Protein AF-A0A2W1BAF4-F1 (afdb_monomer)

pLDDT: mean 71.76, std 19.14, range [38.28, 94.56]

Nearest PDB structures (foldseek):
  5gu5-assembly1_A  TM=9.220E-01  e=1.087E-09  Mus musculus
  7rrm-assembly2_B-2  TM=8.877E-01  e=6.642E-08  Homo sapiens
  5azw-assembly1_B  TM=9.562E-01  e=6.107E-07  Homo sapiens
  5azy-assembly3_B  TM=7.498E-01  e=6.768E-05  Rattus norvegicus
  1spp-assembly1_A  TM=5.237E-01  e=1.221E-02  Sus scrofa

Secondary structure (DSSP, 8-state):
-EEEE-TT-EEEEEEEE-TT-EEEEEEEEEEESSS-S-EEEEEE-TTS-EEEEEEEESEEEEEEE-SS-EEEEEEEE--PPPTT---S------SS-------SS-S--------TT-----EEEEEEEEEE-S------

Solvent-accessible surface area (backbone atoms only — not comparable to full-atom values): 8814 Å² total; per-residue (Å²): 93,76,48,76,41,44,60,68,31,69,51,73,47,78,47,77,44,50,58,61,24,34,44,36,42,37,42,36,48,76,45,44,83,61,70,76,56,52,38,26,41,36,35,25,42,63,88,68,49,76,79,43,77,47,76,66,38,40,58,56,73,49,78,44,69,31,90,58,59,38,50,30,36,43,34,42,37,38,55,75,70,71,94,72,86,68,82,88,76,88,81,77,95,65,97,74,93,81,86,88,84,79,79,92,66,93,78,92,82,83,90,81,78,87,52,102,85,63,88,80,32,45,32,34,35,40,38,49,80,49,78,46,74,83,76,84,89,76,80,131

Structure (mmCIF, N/CA/C/O backbone):
data_AF-A0A2W1BAF4-F1
#
_entry.id   AF-A0A2W1BAF4-F1
#
loop_
_atom_site.group_PDB
_atom_site.id
_atom_site.type_symbol
_atom_site.label_atom_id
_atom_site.label_alt_id
_atom_site.label_comp_id
_atom_site.label_asym_id
_atom_site.label_entity_id
_atom_site.label_seq_id
_atom_site.pdbx_PDB_ins_code
_atom_site.Cartn_x
_atom_site.Cartn_y
_atom_site.Cartn_z
_atom_site.occupancy
_atom_site.B_iso_or_equiv
_atom_site.auth_seq_id
_atom_site.auth_comp_id
_atom_site.auth_asym_id
_atom_site.auth_atom_id
_atom_site.pdbx_PDB_model_num
ATOM 1 N N . MET A 1 1 ? 5.335 10.095 8.488 1.00 77.94 1 MET A N 1
ATOM 2 C CA . MET A 1 1 ? 6.313 8.988 8.626 1.00 77.94 1 MET A CA 1
ATOM 3 C C . MET A 1 1 ? 6.661 8.500 7.235 1.00 77.94 1 MET A C 1
ATOM 5 O O . MET A 1 1 ? 5.793 8.551 6.380 1.00 77.94 1 MET A O 1
ATOM 9 N N . THR A 1 2 ? 7.882 8.026 7.005 1.00 79.50 2 THR A N 1
ATOM 10 C CA . THR A 1 2 ? 8.296 7.529 5.687 1.00 79.50 2 THR A CA 1
ATOM 11 C C . THR A 1 2 ? 8.819 6.109 5.815 1.00 79.50 2 THR A C 1
ATOM 13 O O . THR A 1 2 ? 9.589 5.826 6.732 1.00 79.50 2 THR A O 1
ATOM 16 N N . ILE A 1 3 ? 8.400 5.226 4.913 1.00 80.94 3 ILE A N 1
ATOM 17 C CA . ILE A 1 3 ? 8.820 3.824 4.874 1.00 80.94 3 ILE A CA 1
ATOM 18 C C . ILE A 1 3 ? 9.361 3.465 3.493 1.00 80.94 3 ILE A C 1
ATOM 20 O O . ILE A 1 3 ? 9.010 4.097 2.498 1.00 80.94 3 ILE A O 1
ATOM 24 N N . MET A 1 4 ? 10.199 2.435 3.434 1.00 76.12 4 MET A N 1
ATOM 25 C CA . MET A 1 4 ? 10.709 1.884 2.181 1.00 76.12 4 MET A CA 1
ATOM 26 C C . MET A 1 4 ? 10.144 0.483 1.986 1.00 76.12 4 MET A C 1
ATOM 28 O O . MET A 1 4 ? 10.544 -0.429 2.704 1.00 76.12 4 MET A O 1
ATOM 32 N N . VAL A 1 5 ? 9.266 0.312 0.997 1.00 80.38 5 VAL A N 1
ATOM 33 C CA . VAL A 1 5 ? 8.680 -0.990 0.661 1.00 80.38 5 VAL A CA 1
ATOM 34 C C . VAL A 1 5 ? 9.498 -1.625 -0.457 1.00 80.38 5 VAL A C 1
ATOM 36 O O . VAL A 1 5 ? 9.562 -1.122 -1.585 1.00 80.38 5 VAL A O 1
ATOM 39 N N . GLN A 1 6 ? 10.162 -2.732 -0.136 1.00 72.56 6 GLN A N 1
ATOM 40 C CA . GLN A 1 6 ? 11.019 -3.451 -1.080 1.00 72.56 6 GLN A CA 1
ATOM 41 C C . GLN A 1 6 ? 10.199 -4.076 -2.220 1.00 72.56 6 GLN A C 1
ATOM 43 O O . GLN A 1 6 ? 9.020 -4.393 -2.060 1.00 72.56 6 GLN A O 1
ATOM 48 N N . ALA A 1 7 ? 10.822 -4.271 -3.383 1.00 70.44 7 ALA A N 1
ATOM 49 C CA . ALA A 1 7 ? 10.175 -4.947 -4.507 1.00 70.44 7 ALA A CA 1
ATOM 50 C C . ALA A 1 7 ? 9.796 -6.390 -4.137 1.00 70.44 7 ALA A C 1
ATOM 52 O O . ALA A 1 7 ? 10.570 -7.102 -3.491 1.00 70.44 7 ALA A O 1
ATOM 53 N N . GLY A 1 8 ? 8.606 -6.835 -4.545 1.00 73.62 8 GLY A N 1
ATOM 54 C CA . GLY A 1 8 ? 8.136 -8.185 -4.228 1.00 73.62 8 GLY A CA 1
ATOM 55 C C . GLY A 1 8 ? 7.678 -8.360 -2.775 1.00 73.62 8 GLY A C 1
ATOM 56 O O . GLY A 1 8 ? 7.489 -9.497 -2.341 1.00 73.62 8 GLY A O 1
ATOM 57 N N . LYS A 1 9 ? 7.550 -7.275 -1.999 1.00 78.62 9 LYS A N 1
ATOM 58 C CA . LYS A 1 9 ? 7.221 -7.323 -0.569 1.00 78.62 9 LYS A CA 1
ATOM 59 C C . LYS A 1 9 ? 5.943 -6.571 -0.236 1.00 78.62 9 LYS A C 1
ATOM 61 O O . LYS A 1 9 ? 5.529 -5.655 -0.942 1.00 78.62 9 LYS A O 1
ATOM 66 N N . VAL A 1 10 ? 5.364 -6.987 0.884 1.00 84.56 10 VAL A N 1
ATOM 67 C CA . VAL A 1 10 ? 4.243 -6.330 1.545 1.00 84.56 10 VAL A CA 1
ATOM 68 C C . VAL A 1 10 ? 4.692 -5.975 2.950 1.00 84.56 10 VAL A C 1
ATOM 70 O O . VAL A 1 10 ? 5.071 -6.870 3.707 1.00 84.56 10 VAL A O 1
ATOM 73 N N . ASP A 1 11 ? 4.621 -4.695 3.292 1.00 86.44 11 ASP A N 1
ATOM 74 C CA . ASP A 1 11 ? 4.926 -4.208 4.633 1.00 86.44 11 ASP A CA 1
ATOM 75 C C . ASP A 1 11 ? 3.630 -3.802 5.330 1.00 86.44 11 ASP A C 1
ATOM 77 O O . ASP A 1 11 ? 2.856 -2.995 4.812 1.00 86.44 11 ASP A O 1
ATOM 81 N N . CYS A 1 12 ? 3.382 -4.378 6.509 1.00 90.44 12 CYS A N 1
ATOM 82 C CA . CYS A 1 12 ? 2.165 -4.148 7.279 1.00 90.44 12 CYS A CA 1
ATOM 83 C C . CYS A 1 12 ? 2.463 -3.530 8.649 1.00 90.44 12 CYS A C 1
ATOM 85 O O . CYS A 1 12 ? 3.376 -3.957 9.356 1.00 90.44 12 CYS A O 1
ATOM 87 N N . PHE A 1 13 ? 1.622 -2.582 9.051 1.00 88.81 13 PHE A N 1
ATOM 88 C CA . PHE A 1 13 ? 1.688 -1.858 10.316 1.00 88.81 13 PHE A CA 1
ATOM 89 C C . PHE A 1 13 ? 0.394 -2.066 11.093 1.00 88.81 13 PHE A C 1
ATOM 91 O O . PHE A 1 13 ? -0.681 -2.140 10.502 1.00 88.81 13 PHE A O 1
ATOM 98 N N . PHE A 1 14 ? 0.490 -2.131 12.418 1.00 92.44 14 PHE A N 1
ATOM 99 C CA . PHE A 1 14 ? -0.655 -2.346 13.296 1.00 92.44 14 PHE A CA 1
ATOM 100 C C . PHE A 1 14 ? -0.833 -1.165 14.233 1.00 92.44 14 PHE A C 1
ATOM 102 O O . PHE A 1 14 ? 0.134 -0.655 14.797 1.00 92.44 14 PHE A O 1
ATOM 109 N N . HIS A 1 15 ? -2.078 -0.743 14.401 1.00 89.12 15 HIS A N 1
ATOM 110 C CA . HIS A 1 15 ? -2.439 0.386 15.239 1.00 89.12 15 HIS A CA 1
ATOM 111 C C . HIS A 1 15 ? -3.696 0.051 16.032 1.00 89.12 15 HIS A C 1
ATOM 113 O O . HIS A 1 15 ? -4.752 -0.202 15.459 1.00 89.12 15 HIS A O 1
ATOM 119 N N . LYS A 1 16 ? -3.587 0.098 17.360 1.00 91.38 16 LYS A N 1
ATOM 120 C CA . LYS A 1 16 ? -4.709 -0.160 18.265 1.00 91.38 16 LYS A CA 1
ATOM 121 C C . LYS A 1 16 ? -5.669 1.016 18.293 1.00 91.38 16 LYS A C 1
ATOM 123 O O . LYS A 1 16 ? -5.242 2.065 18.749 1.00 91.38 16 LYS A O 1
ATOM 128 N N . VAL A 1 17 ? -6.909 0.862 17.855 1.00 91.75 17 VAL A N 1
ATOM 129 C CA . VAL A 1 17 ? -7.931 1.922 17.762 1.00 91.75 17 VAL A CA 1
ATOM 130 C C . VAL A 1 17 ? -9.115 1.560 18.664 1.00 91.75 17 VAL A C 1
ATOM 132 O O . VAL A 1 17 ? -9.370 0.373 18.888 1.00 91.75 17 VAL A O 1
ATOM 135 N N . GLN A 1 18 ? -9.806 2.552 19.226 1.00 91.81 18 GLN A N 1
ATOM 136 C CA . GLN A 1 18 ? -11.035 2.338 20.005 1.00 91.81 18 GLN A CA 1
ATOM 137 C C . GLN A 1 18 ? -12.290 2.433 19.134 1.00 91.81 18 GLN A C 1
ATOM 139 O O . GLN A 1 18 ? -12.252 2.947 18.022 1.00 91.81 18 GLN A O 1
ATOM 144 N N . VAL A 1 19 ? -13.415 1.921 19.635 1.00 92.62 19 VAL A N 1
ATOM 145 C CA . VAL A 1 19 ? -14.710 2.110 18.965 1.00 92.62 19 VAL A CA 1
ATOM 146 C C . VAL A 1 19 ? -15.021 3.606 18.837 1.00 92.62 19 VAL A C 1
ATOM 148 O O . VAL A 1 19 ? -14.668 4.382 19.723 1.00 92.62 19 VAL A O 1
ATOM 151 N N . ASP A 1 20 ? -15.631 3.996 17.720 1.00 92.00 20 ASP A N 1
ATOM 152 C CA . ASP A 1 20 ? -16.002 5.372 17.364 1.00 92.00 20 ASP A CA 1
ATOM 153 C C . ASP A 1 20 ? -14.830 6.357 17.168 1.00 92.00 20 ASP A C 1
ATOM 155 O O . ASP A 1 20 ? -15.050 7.521 16.823 1.00 92.00 20 ASP A O 1
ATOM 159 N N . GLU A 1 21 ? -13.575 5.910 17.290 1.00 91.12 21 GLU A N 1
ATOM 160 C CA . GLU A 1 21 ? -12.425 6.703 16.849 1.00 91.12 21 GLU A CA 1
ATOM 161 C C . GLU A 1 21 ? -12.402 6.815 15.319 1.00 91.12 21 GLU A C 1
ATOM 163 O O . GLU A 1 21 ? -12.653 5.854 14.583 1.00 91.12 21 GLU A O 1
ATOM 168 N N . ILE A 1 22 ? -12.060 8.005 14.825 1.00 91.19 22 ILE A N 1
ATOM 169 C CA . ILE A 1 22 ? -11.851 8.240 13.399 1.00 91.19 22 ILE A CA 1
ATOM 170 C C . ILE A 1 22 ? -10.411 7.876 13.053 1.00 91.19 22 ILE A C 1
ATOM 172 O O . ILE A 1 22 ? -9.468 8.455 13.590 1.00 91.19 22 ILE A O 1
ATOM 176 N N . ILE A 1 23 ? -10.268 6.933 12.130 1.00 91.56 23 ILE A N 1
ATOM 177 C CA . ILE A 1 23 ? -9.039 6.578 11.432 1.00 91.56 23 ILE A CA 1
ATOM 178 C C . ILE A 1 23 ? -8.948 7.458 10.190 1.00 91.56 23 ILE A C 1
ATOM 180 O O . ILE A 1 23 ? -9.760 7.316 9.277 1.00 91.56 23 ILE A O 1
ATOM 184 N N . ASP A 1 24 ? -7.958 8.338 10.149 1.00 92.25 24 ASP A N 1
ATOM 185 C CA . ASP A 1 24 ? -7.629 9.123 8.963 1.00 92.25 24 ASP A CA 1
ATOM 186 C C . ASP A 1 24 ? -6.222 8.730 8.497 1.00 92.25 24 ASP A C 1
ATOM 188 O O . ASP A 1 24 ? -5.248 8.846 9.248 1.00 92.25 24 ASP A O 1
ATOM 192 N N . ILE A 1 25 ? -6.135 8.152 7.299 1.00 90.75 25 ILE A N 1
ATOM 193 C CA . ILE A 1 25 ? -4.890 7.670 6.701 1.00 90.75 25 ILE A CA 1
ATOM 194 C C . ILE A 1 25 ? -4.692 8.338 5.351 1.00 90.75 25 ILE A C 1
ATOM 196 O O . ILE A 1 25 ? -5.536 8.250 4.464 1.00 90.75 25 ILE A O 1
ATOM 200 N N . GLU A 1 26 ? -3.529 8.947 5.180 1.00 91.88 26 GLU A N 1
ATOM 201 C CA . GLU A 1 26 ? -3.073 9.515 3.920 1.00 91.88 26 GLU A CA 1
ATOM 202 C C . GLU A 1 26 ? -1.729 8.891 3.562 1.00 91.88 26 GLU A C 1
ATOM 204 O O . GLU A 1 26 ? -0.855 8.732 4.424 1.00 91.88 26 GLU A O 1
ATOM 209 N N . TYR A 1 27 ? -1.560 8.525 2.293 1.00 91.00 27 TYR A N 1
ATOM 210 C CA . TYR A 1 27 ? -0.295 8.017 1.786 1.00 91.00 27 TYR A CA 1
ATOM 211 C C . TYR A 1 27 ? 0.044 8.591 0.413 1.00 91.00 27 TYR A C 1
ATOM 213 O O . TYR A 1 27 ? -0.832 8.845 -0.411 1.00 91.00 27 TYR A O 1
ATOM 221 N N . GLN A 1 28 ? 1.344 8.724 0.158 1.00 90.25 28 GLN A N 1
ATOM 222 C CA . GLN A 1 28 ? 1.900 9.168 -1.115 1.00 90.25 28 GLN A CA 1
ATOM 223 C C . GLN A 1 28 ? 3.208 8.427 -1.406 1.00 90.25 28 GLN A C 1
ATOM 225 O O . GLN A 1 28 ? 4.097 8.336 -0.554 1.00 90.25 28 GLN A O 1
ATOM 230 N N . VAL A 1 29 ? 3.343 7.912 -2.626 1.00 84.81 29 VAL A N 1
ATOM 231 C CA . VAL A 1 29 ? 4.590 7.350 -3.149 1.00 84.81 29 VAL A CA 1
ATOM 232 C C . VAL A 1 29 ? 5.478 8.515 -3.578 1.00 84.81 29 VAL A C 1
ATOM 234 O O . VAL A 1 29 ? 5.214 9.174 -4.579 1.00 84.81 29 VAL A O 1
ATOM 237 N N . ILE A 1 30 ? 6.520 8.791 -2.795 1.00 83.62 30 ILE A N 1
ATOM 238 C CA . ILE A 1 30 ? 7.367 9.979 -2.979 1.00 83.62 30 ILE A CA 1
ATOM 239 C C . ILE A 1 30 ? 8.595 9.715 -3.849 1.00 83.62 30 ILE A C 1
ATOM 241 O O . ILE A 1 30 ? 9.164 10.651 -4.402 1.00 83.62 30 ILE A O 1
ATOM 245 N N . ASP A 1 31 ? 9.016 8.456 -3.968 1.00 73.44 31 ASP A N 1
ATOM 246 C CA . ASP A 1 31 ? 10.123 8.074 -4.839 1.00 73.44 31 ASP A CA 1
ATOM 247 C C . ASP A 1 31 ? 9.998 6.614 -5.286 1.00 73.44 31 ASP A C 1
ATOM 249 O O . ASP A 1 31 ? 9.594 5.732 -4.516 1.00 73.44 31 ASP A O 1
ATOM 253 N N . SER A 1 32 ? 10.395 6.358 -6.529 1.00 64.12 32 SER A N 1
ATOM 254 C CA . SER A 1 32 ? 10.642 5.020 -7.046 1.00 64.12 32 SER A CA 1
ATOM 255 C C . SER A 1 32 ? 11.940 5.045 -7.834 1.00 64.12 32 SER A C 1
ATOM 257 O O . SER A 1 32 ? 12.056 5.743 -8.836 1.00 64.12 32 SER A O 1
ATOM 259 N N . THR A 1 33 ? 12.907 4.229 -7.406 1.00 56.53 33 THR A N 1
ATOM 260 C CA . THR A 1 33 ? 14.232 4.190 -8.041 1.00 56.53 33 THR A CA 1
ATOM 261 C C . THR A 1 33 ? 14.135 3.854 -9.536 1.00 56.53 33 THR A C 1
ATOM 263 O O . THR A 1 33 ? 14.869 4.432 -10.329 1.00 56.53 33 THR A O 1
ATOM 266 N N . HIS A 1 34 ? 13.206 2.967 -9.927 1.00 56.19 34 HIS A N 1
ATOM 267 C CA . HIS A 1 34 ? 12.862 2.661 -11.323 1.00 56.19 34 HIS A CA 1
ATOM 268 C C . HIS A 1 34 ? 11.431 2.103 -11.423 1.00 56.19 34 HIS A C 1
ATOM 270 O O . HIS A 1 34 ? 11.185 1.000 -10.953 1.00 56.19 34 HIS A O 1
ATOM 276 N N . GLY A 1 35 ? 10.494 2.797 -12.069 1.00 62.06 35 GLY A N 1
ATOM 277 C CA . GLY A 1 35 ? 9.151 2.266 -12.341 1.00 62.06 35 GLY A CA 1
ATOM 278 C C . GLY A 1 35 ? 8.033 3.267 -12.076 1.00 62.06 35 GLY A C 1
ATOM 279 O O . GLY A 1 35 ? 8.289 4.441 -11.820 1.00 62.06 35 GLY A O 1
ATOM 280 N N . ASP A 1 36 ? 6.794 2.786 -12.150 1.00 66.06 36 ASP A N 1
ATOM 281 C CA . ASP A 1 36 ? 5.608 3.601 -11.895 1.00 66.06 36 ASP A CA 1
ATOM 282 C C . ASP A 1 36 ? 5.570 4.038 -10.430 1.00 66.06 36 ASP A C 1
ATOM 284 O O . ASP A 1 36 ? 5.898 3.263 -9.532 1.00 66.06 36 ASP A O 1
ATOM 288 N N . LEU A 1 37 ? 5.153 5.266 -10.150 1.00 75.88 37 LEU A N 1
ATOM 289 C CA . LEU A 1 37 ? 4.993 5.758 -8.782 1.00 75.88 37 LEU A CA 1
ATOM 290 C C . LEU A 1 37 ? 3.696 5.217 -8.172 1.00 75.88 37 LEU A C 1
ATOM 292 O O . LEU A 1 37 ? 2.862 6.002 -7.769 1.00 75.88 37 LEU A O 1
ATOM 296 N N . ASP A 1 38 ? 3.478 3.903 -8.152 1.00 80.69 38 ASP A N 1
ATOM 297 C CA . ASP A 1 38 ? 2.249 3.295 -7.638 1.00 80.69 38 ASP A CA 1
ATOM 298 C C . ASP A 1 38 ? 2.490 2.274 -6.523 1.00 80.69 38 ASP A C 1
ATOM 300 O O . ASP A 1 38 ? 3.560 1.676 -6.409 1.00 80.69 38 ASP A O 1
ATOM 304 N N . ILE A 1 39 ? 1.484 2.108 -5.663 1.00 84.19 39 ILE A N 1
ATOM 305 C CA . ILE A 1 39 ? 1.446 1.065 -4.641 1.00 84.19 39 ILE A CA 1
ATOM 306 C C . ILE A 1 39 ? 0.009 0.592 -4.413 1.00 84.19 39 ILE A C 1
ATOM 308 O O . ILE A 1 39 ? -0.946 1.330 -4.674 1.00 84.19 39 ILE A O 1
ATOM 312 N N . SER A 1 40 ? -0.160 -0.647 -3.951 1.00 88.38 40 SER A N 1
ATOM 313 C CA . SER A 1 40 ? -1.458 -1.126 -3.472 1.00 88.38 40 SER A CA 1
ATOM 314 C C . SER A 1 4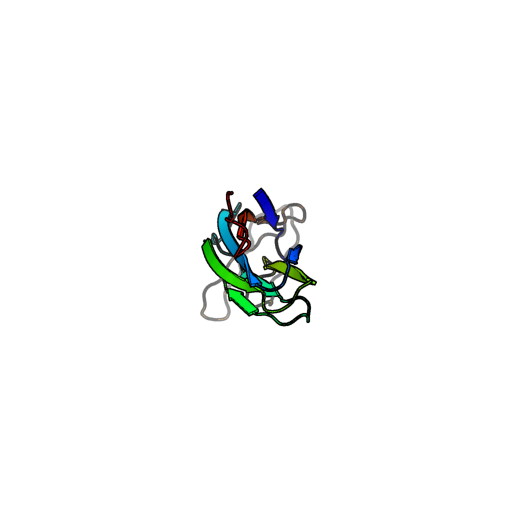0 ? -1.515 -0.980 -1.961 1.00 88.38 40 SER A C 1
ATOM 316 O O . SER A 1 40 ? -0.544 -1.267 -1.261 1.00 88.38 40 SER A O 1
ATOM 318 N N . PHE A 1 41 ? -2.654 -0.527 -1.458 1.00 92.25 41 PHE A N 1
ATOM 319 C CA . PHE A 1 41 ? -2.867 -0.281 -0.038 1.00 92.25 41 PHE A CA 1
ATOM 320 C C . PHE A 1 41 ? -4.066 -1.085 0.451 1.00 92.25 41 PHE A C 1
ATOM 322 O O . PHE A 1 41 ? -5.063 -1.215 -0.257 1.00 92.25 41 PHE A O 1
ATOM 329 N N . GLN A 1 42 ? -3.975 -1.635 1.660 1.00 93.94 42 GLN A N 1
ATOM 330 C CA . GLN A 1 42 ? -5.087 -2.321 2.309 1.00 93.94 42 GLN A CA 1
ATOM 331 C C . GLN A 1 42 ? -5.203 -1.905 3.772 1.00 93.94 42 GLN A C 1
ATOM 333 O O . GLN A 1 42 ? -4.223 -1.957 4.518 1.00 93.94 42 GLN A O 1
ATOM 338 N N . LEU A 1 43 ? -6.425 -1.580 4.193 1.00 93.81 43 LEU A N 1
ATOM 339 C CA . LEU A 1 43 ? -6.798 -1.424 5.595 1.00 93.81 43 LEU A CA 1
ATOM 340 C C . LEU A 1 43 ? -7.642 -2.621 6.024 1.00 93.81 43 LEU A C 1
ATOM 342 O O . LEU A 1 43 ? -8.705 -2.873 5.456 1.00 93.81 43 LEU A O 1
ATOM 346 N N . GLY A 1 44 ? -7.171 -3.343 7.034 1.00 94.56 44 GLY A N 1
ATOM 347 C CA . GLY A 1 44 ? -7.882 -4.426 7.695 1.00 94.56 44 GLY A CA 1
ATOM 348 C C . GLY A 1 44 ? -8.382 -4.021 9.077 1.00 94.56 44 GLY A C 1
ATOM 349 O O . GLY A 1 44 ? -7.662 -3.358 9.826 1.00 94.56 44 GLY A O 1
ATOM 350 N N . ASP A 1 45 ? -9.591 -4.451 9.420 1.00 93.81 45 ASP A N 1
ATOM 351 C CA . ASP A 1 45 ? -10.148 -4.327 10.766 1.00 93.81 45 ASP A CA 1
ATOM 352 C C . ASP A 1 45 ? -9.543 -5.373 11.738 1.00 93.81 45 ASP A C 1
ATOM 354 O O . ASP A 1 45 ? -8.853 -6.307 11.303 1.00 93.81 45 ASP A O 1
ATOM 358 N N . PRO A 1 46 ? -9.819 -5.274 13.053 1.00 94.06 46 PRO A N 1
ATOM 359 C CA . PRO A 1 46 ? -9.322 -6.226 14.050 1.00 94.06 46 PRO A CA 1
ATOM 360 C C . PRO A 1 46 ? -9.840 -7.661 13.877 1.00 94.06 46 PRO A C 1
ATOM 362 O O . PRO A 1 46 ? -9.290 -8.591 14.464 1.00 94.06 46 PRO A O 1
ATOM 365 N N . THR A 1 47 ? -10.896 -7.866 13.083 1.00 93.12 47 THR A N 1
ATOM 366 C CA . THR A 1 47 ? -11.427 -9.197 12.749 1.00 93.12 47 THR A CA 1
ATOM 367 C C . THR A 1 47 ? -10.719 -9.823 11.544 1.00 93.12 47 THR A C 1
ATOM 369 O O . THR A 1 47 ? -10.968 -10.981 11.208 1.00 93.12 47 THR A O 1
ATOM 372 N N . GLY A 1 48 ? -9.813 -9.076 10.904 1.00 87.62 48 GLY A N 1
ATOM 373 C CA . GLY A 1 48 ? -9.070 -9.482 9.717 1.00 87.62 48 GLY A CA 1
ATOM 374 C C . GLY A 1 48 ? -9.788 -9.186 8.400 1.00 87.62 48 GLY A C 1
ATOM 375 O O . GLY A 1 48 ? -9.302 -9.606 7.348 1.00 87.62 48 GLY A O 1
ATOM 376 N N . ARG A 1 49 ? -10.921 -8.474 8.420 1.00 90.81 49 ARG A N 1
ATOM 377 C CA . ARG A 1 49 ? -11.653 -8.090 7.206 1.00 90.81 49 ARG A CA 1
ATOM 378 C C . ARG A 1 49 ? -11.007 -6.872 6.573 1.00 90.81 49 ARG A C 1
ATOM 380 O O . ARG A 1 49 ? -10.724 -5.893 7.254 1.00 90.81 49 ARG A O 1
ATOM 387 N N . VAL A 1 50 ? -10.813 -6.914 5.259 1.00 91.12 50 VAL A N 1
ATOM 388 C CA . VAL A 1 50 ? -10.352 -5.751 4.493 1.00 91.12 50 VAL A CA 1
ATOM 389 C C . VAL A 1 50 ? -11.519 -4.783 4.331 1.00 91.12 50 VAL A C 1
ATOM 391 O O . VAL A 1 50 ? -12.546 -5.139 3.756 1.00 91.12 50 VAL A O 1
ATOM 394 N N . ILE A 1 51 ? -11.356 -3.575 4.859 1.00 94.12 51 ILE A N 1
ATOM 395 C CA . ILE A 1 51 ? -12.358 -2.503 4.836 1.00 94.12 51 ILE A CA 1
ATOM 396 C C . ILE A 1 51 ? -12.016 -1.402 3.828 1.00 94.12 51 ILE A C 1
ATOM 398 O O . ILE A 1 51 ? -12.914 -0.707 3.364 1.00 94.12 51 ILE A O 1
ATOM 402 N N . VAL A 1 52 ? -10.742 -1.277 3.442 1.00 92.81 52 VAL A N 1
ATOM 403 C CA . VAL A 1 52 ? -10.288 -0.426 2.332 1.00 92.81 52 VAL A CA 1
ATOM 404 C C . VAL A 1 52 ? -9.265 -1.194 1.509 1.00 92.81 52 VAL A C 1
ATOM 406 O O . VAL A 1 52 ? -8.395 -1.856 2.075 1.00 92.81 52 VAL A O 1
ATOM 409 N N . ALA A 1 53 ? -9.356 -1.083 0.186 1.00 91.56 53 ALA A N 1
ATOM 410 C CA . ALA A 1 53 ? -8.369 -1.614 -0.740 1.00 91.56 53 ALA A CA 1
ATOM 411 C C . ALA A 1 53 ? -8.178 -0.651 -1.916 1.00 91.56 53 ALA A C 1
ATOM 413 O O . ALA A 1 53 ? -9.124 -0.374 -2.653 1.00 91.56 53 ALA A O 1
ATOM 414 N N . ASP A 1 54 ? -6.946 -0.199 -2.112 1.00 88.31 54 ASP A N 1
ATOM 415 C CA . ASP A 1 54 ? -6.526 0.543 -3.291 1.00 88.31 54 ASP A CA 1
ATOM 416 C C . ASP A 1 54 ? -5.615 -0.316 -4.148 1.00 88.31 54 ASP A C 1
ATOM 418 O O . ASP A 1 54 ? -4.736 -1.022 -3.647 1.00 88.31 54 ASP A O 1
ATOM 422 N N . PHE A 1 55 ? -5.790 -0.200 -5.459 1.00 85.94 55 PHE A N 1
ATOM 423 C CA . PHE A 1 55 ? -4.951 -0.881 -6.427 1.00 85.94 55 PHE A CA 1
ATOM 424 C C . PHE A 1 55 ? -4.151 0.128 -7.240 1.00 85.94 55 PHE A C 1
ATOM 426 O O . PHE A 1 55 ? -4.740 0.979 -7.915 1.00 85.94 55 PHE A O 1
ATOM 433 N N 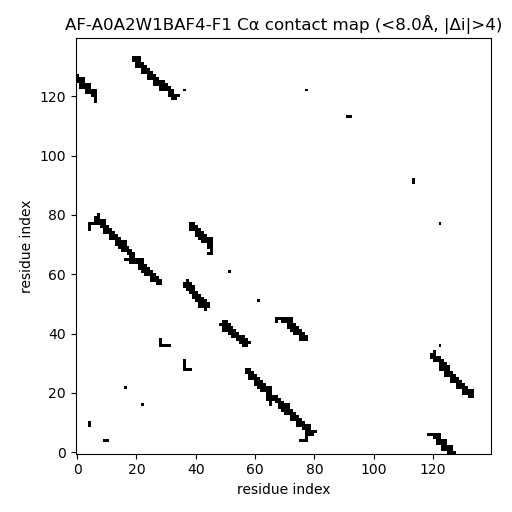. LYS A 1 56 ? -2.820 -0.002 -7.182 1.00 82.25 56 LYS A N 1
ATOM 434 C CA . LYS A 1 56 ? -1.852 0.772 -7.975 1.00 82.25 56 LYS A CA 1
ATOM 435 C C . LYS A 1 56 ? -2.162 2.275 -8.002 1.00 82.25 56 LYS A C 1
ATOM 437 O O . LYS A 1 56 ? -2.435 2.854 -9.055 1.00 82.25 56 LYS A O 1
ATOM 442 N N . LYS A 1 57 ? -2.137 2.912 -6.831 1.00 84.38 57 LYS A N 1
ATOM 443 C CA . LYS A 1 57 ? -2.346 4.359 -6.693 1.00 84.38 57 LYS A CA 1
ATOM 444 C C . LYS A 1 57 ? -1.048 5.069 -6.303 1.00 84.38 57 LYS A C 1
ATOM 446 O O . LYS A 1 57 ? -0.314 4.527 -5.476 1.00 84.38 57 LYS A O 1
ATOM 451 N N . PRO A 1 58 ? -0.774 6.261 -6.865 1.00 81.31 58 PRO A N 1
ATOM 452 C CA . PRO A 1 58 ? 0.376 7.068 -6.465 1.00 81.31 58 PRO A CA 1
ATOM 453 C C . PRO A 1 58 ? 0.190 7.741 -5.114 1.00 81.31 58 PRO A C 1
ATOM 455 O O . PRO A 1 58 ? 1.143 7.914 -4.362 1.00 81.31 58 PRO A O 1
ATOM 458 N N . GLU A 1 59 ? -1.048 8.071 -4.788 1.00 91.44 59 GLU A N 1
ATOM 459 C CA . GLU A 1 59 ? -1.458 8.647 -3.522 1.00 91.44 59 GLU A CA 1
ATOM 460 C C . GLU A 1 59 ? -2.943 8.369 -3.320 1.00 91.44 59 GLU A C 1
ATOM 462 O O . GLU A 1 59 ? -3.680 8.170 -4.296 1.00 91.44 59 GLU A O 1
ATOM 467 N N . ASN A 1 60 ? -3.369 8.318 -2.062 1.00 93.50 60 ASN A N 1
ATOM 468 C CA . ASN A 1 60 ? -4.777 8.345 -1.695 1.00 93.50 60 ASN A CA 1
ATOM 469 C C . ASN A 1 60 ? -4.938 8.722 -0.215 1.00 93.50 60 ASN A C 1
ATOM 471 O O . ASN A 1 60 ? -3.992 8.620 0.573 1.00 93.50 60 ASN A O 1
ATOM 475 N N . SER A 1 61 ? -6.155 9.102 0.168 1.00 94.25 61 SER A N 1
ATOM 476 C CA . SER A 1 61 ? -6.535 9.283 1.566 1.00 94.25 61 SER A CA 1
ATOM 477 C C . SER A 1 61 ? -7.873 8.620 1.870 1.00 94.25 61 SER A C 1
ATOM 479 O O . SER A 1 61 ? -8.779 8.577 1.037 1.00 94.25 61 SER A O 1
ATOM 481 N N . HIS A 1 62 ? -7.995 8.079 3.081 1.00 93.75 62 HIS A N 1
ATOM 482 C CA . HIS A 1 62 ? -9.198 7.403 3.551 1.00 93.75 62 HIS A CA 1
ATOM 483 C C . HIS A 1 62 ? -9.529 7.821 4.966 1.00 93.75 62 HIS A C 1
ATOM 485 O O . HIS A 1 62 ? -8.675 7.804 5.851 1.00 93.75 62 HIS A O 1
ATOM 491 N N . ARG A 1 63 ? -10.816 8.086 5.187 1.00 93.75 63 ARG A N 1
ATOM 492 C CA . ARG A 1 63 ? -11.366 8.352 6.510 1.00 93.75 63 ARG A CA 1
ATOM 493 C C . ARG A 1 63 ? -12.381 7.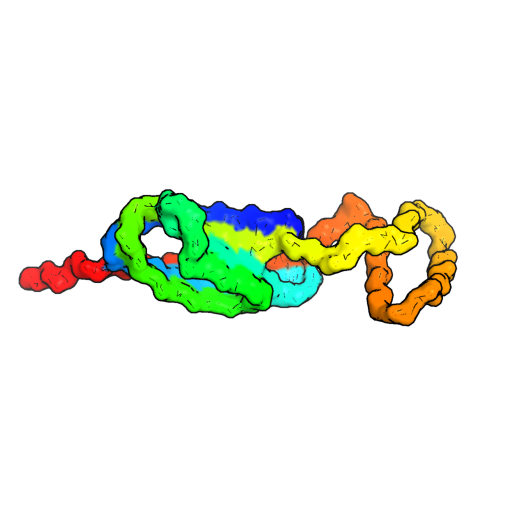280 6.874 1.00 93.75 63 ARG A C 1
ATOM 495 O O . ARG A 1 63 ? -13.384 7.114 6.183 1.00 93.75 63 ARG A O 1
ATOM 502 N N . HIS A 1 64 ? -12.132 6.564 7.962 1.00 92.31 64 HIS A N 1
ATOM 503 C CA . HIS A 1 64 ? -12.969 5.469 8.437 1.00 92.31 64 HIS A CA 1
ATOM 504 C C . HIS A 1 64 ? -13.291 5.636 9.922 1.00 92.31 64 HIS A C 1
ATOM 506 O O . HIS A 1 64 ? -12.417 5.979 10.708 1.00 92.31 64 HIS A O 1
ATOM 512 N N . THR A 1 65 ? -14.529 5.372 10.328 1.00 93.31 65 THR A N 1
ATOM 513 C CA . THR A 1 65 ? -14.911 5.350 11.749 1.00 93.31 65 THR A CA 1
ATOM 514 C C . THR A 1 65 ? -14.839 3.918 12.258 1.00 93.31 65 THR A C 1
ATOM 516 O O . THR A 1 65 ? -15.492 3.037 11.704 1.00 93.31 65 THR A O 1
ATOM 519 N N . ALA A 1 66 ? -14.042 3.680 13.297 1.00 92.44 66 ALA A N 1
ATOM 520 C CA . ALA A 1 66 ? -13.808 2.350 13.835 1.00 92.44 66 ALA A CA 1
ATOM 521 C C . ALA A 1 66 ? -15.083 1.746 14.443 1.00 92.44 66 ALA A C 1
ATOM 523 O O . ALA A 1 66 ? -15.615 2.235 15.437 1.00 92.44 66 ALA A O 1
ATOM 524 N N . THR A 1 67 ? -15.548 0.628 13.886 1.00 92.75 67 THR A N 1
ATOM 525 C CA . THR A 1 67 ? -16.751 -0.079 14.367 1.00 92.75 67 THR A CA 1
ATOM 526 C C . THR A 1 67 ? -16.472 -0.999 15.553 1.00 92.75 67 THR A C 1
ATOM 528 O O . THR A 1 67 ? -17.384 -1.540 16.175 1.00 92.75 67 THR A O 1
ATOM 531 N N . SER A 1 68 ? -15.202 -1.276 15.829 1.00 92.81 68 SER A N 1
ATOM 532 C CA . SER A 1 68 ? -14.760 -2.173 16.894 1.00 92.81 68 SER A CA 1
ATOM 533 C C . SER A 1 68 ? -13.378 -1.759 17.370 1.00 92.81 68 SER A C 1
ATOM 535 O O . SER A 1 68 ? -12.558 -1.304 16.568 1.00 92.81 68 SER A O 1
ATOM 537 N N . SER A 1 69 ? -13.122 -1.934 18.665 1.00 93.56 69 SER A N 1
ATOM 538 C CA . SER A 1 69 ? -11.804 -1.695 19.239 1.00 93.56 69 SER A CA 1
ATOM 539 C C . SER A 1 69 ? -10.850 -2.850 18.931 1.00 93.56 69 SER A C 1
ATOM 541 O O . SER A 1 69 ? -11.246 -4.016 18.892 1.00 93.56 69 SER A O 1
ATOM 543 N N . GLY A 1 70 ? -9.577 -2.533 18.706 1.00 94.00 70 GLY A N 1
ATOM 544 C CA . GLY A 1 70 ? -8.544 -3.527 18.422 1.00 94.00 70 GLY A CA 1
ATOM 545 C C . GLY A 1 70 ? -7.477 -3.025 17.460 1.00 94.00 70 GLY A C 1
ATOM 546 O O . GLY A 1 70 ? -7.401 -1.833 17.165 1.00 94.00 70 GLY A O 1
ATOM 547 N N . ASP A 1 71 ? -6.639 -3.943 16.988 1.00 94.44 71 ASP A N 1
ATOM 548 C CA . ASP A 1 71 ? -5.520 -3.622 16.106 1.00 94.44 71 ASP A CA 1
ATOM 549 C C . ASP A 1 71 ? -5.967 -3.588 14.644 1.00 94.44 71 ASP A C 1
ATOM 551 O O . ASP A 1 71 ? -6.252 -4.620 14.037 1.00 94.44 71 ASP A O 1
ATOM 555 N N . TYR A 1 72 ? -5.999 -2.388 14.071 1.00 93.75 72 TYR A N 1
ATOM 556 C CA . TYR A 1 72 ? -6.206 -2.191 12.641 1.00 93.75 72 TYR A CA 1
ATOM 557 C C . TYR A 1 72 ? -4.883 -2.371 11.907 1.00 93.75 72 TYR A C 1
ATOM 559 O O . TYR A 1 72 ? -3.834 -1.909 12.368 1.00 93.75 72 TYR A O 1
ATOM 567 N N . LYS A 1 73 ? -4.940 -3.042 10.758 1.00 93.88 73 LYS A N 1
ATOM 568 C CA . LYS A 1 73 ? -3.776 -3.431 9.962 1.00 93.88 73 LYS A CA 1
ATOM 569 C C . LYS A 1 73 ? -3.705 -2.611 8.678 1.00 93.88 73 LYS A C 1
ATOM 571 O O . LYS A 1 73 ? -4.628 -2.650 7.879 1.00 93.88 73 LYS A O 1
ATOM 576 N N . PHE A 1 74 ? -2.583 -1.948 8.448 1.00 93.12 74 PHE A N 1
ATOM 577 C CA . PHE A 1 74 ? -2.313 -1.103 7.287 1.00 93.12 74 PHE A CA 1
ATOM 578 C C . PHE A 1 74 ? -1.210 -1.768 6.478 1.00 93.12 74 PHE A C 1
ATOM 580 O O . PHE A 1 74 ? -0.089 -1.855 6.967 1.00 93.12 74 PHE A O 1
ATOM 587 N N . CYS A 1 75 ? -1.507 -2.266 5.284 1.00 90.44 75 CYS A N 1
ATOM 588 C CA . CYS A 1 75 ? -0.537 -2.968 4.451 1.00 90.44 75 CYS A CA 1
ATOM 589 C C . CYS A 1 75 ? -0.257 -2.194 3.167 1.00 90.44 75 CYS A C 1
ATOM 591 O O . CYS A 1 75 ? -1.183 -1.812 2.456 1.00 90.44 75 CYS A O 1
ATOM 593 N N . PHE A 1 76 ? 1.026 -2.026 2.867 1.00 89.00 76 PHE A N 1
ATOM 594 C CA . PHE A 1 76 ? 1.534 -1.468 1.625 1.00 89.00 76 PHE A CA 1
ATOM 595 C C . PHE A 1 76 ? 2.173 -2.587 0.817 1.00 89.00 76 PHE A C 1
ATOM 597 O O . PHE A 1 76 ? 3.138 -3.212 1.253 1.00 89.00 76 PHE A O 1
ATOM 604 N N . ASP A 1 77 ? 1.600 -2.859 -0.346 1.00 85.25 77 ASP A N 1
ATOM 605 C CA . ASP A 1 77 ? 1.944 -3.984 -1.197 1.00 85.25 77 ASP A CA 1
ATOM 606 C C . ASP A 1 77 ? 2.671 -3.487 -2.451 1.00 85.25 77 ASP A C 1
ATOM 608 O O . ASP A 1 77 ? 2.095 -2.808 -3.306 1.00 85.25 77 ASP A O 1
ATOM 612 N N . ASN A 1 78 ? 3.958 -3.829 -2.523 1.00 81.75 78 ASN A N 1
ATOM 613 C CA . ASN A 1 78 ? 4.837 -3.647 -3.675 1.00 81.75 78 ASN A CA 1
ATOM 614 C C . ASN A 1 78 ? 5.226 -5.013 -4.287 1.00 81.75 78 ASN A C 1
ATOM 616 O O . ASN A 1 78 ? 6.269 -5.166 -4.928 1.00 81.75 78 ASN A O 1
ATOM 620 N N . SER A 1 79 ? 4.408 -6.043 -4.061 1.00 69.19 79 SER A N 1
ATOM 621 C CA . SER A 1 79 ? 4.531 -7.384 -4.629 1.00 69.19 79 SER A CA 1
ATOM 622 C C . SER A 1 79 ? 3.810 -7.500 -5.972 1.00 69.19 79 SER A C 1
ATOM 624 O O . SER A 1 79 ? 3.051 -8.425 -6.245 1.00 69.19 79 SER A O 1
ATOM 626 N N . PHE A 1 80 ? 4.081 -6.560 -6.874 1.00 62.16 80 PHE A N 1
ATOM 627 C CA . PHE A 1 80 ? 3.629 -6.691 -8.252 1.00 62.16 80 PHE A CA 1
ATOM 628 C C . PHE A 1 80 ? 4.593 -7.593 -9.015 1.00 62.16 80 PHE A C 1
ATOM 630 O O . PHE A 1 80 ? 5.785 -7.309 -9.129 1.00 62.16 80 PHE A O 1
ATOM 637 N N . SER A 1 81 ? 4.067 -8.697 -9.532 1.00 43.16 81 SER A N 1
ATOM 638 C CA . SER A 1 81 ? 4.755 -9.526 -10.516 1.00 43.16 81 SER A CA 1
ATOM 639 C C . SER A 1 81 ? 4.344 -9.074 -11.917 1.00 43.16 81 SER A C 1
ATOM 641 O O . SER A 1 81 ? 3.166 -8.814 -12.170 1.00 43.16 81 SER A O 1
ATOM 643 N N . ASP A 1 82 ? 5.326 -8.956 -12.818 1.00 42.53 82 ASP A N 1
ATOM 644 C CA . ASP A 1 82 ? 5.096 -8.774 -14.254 1.00 42.53 82 ASP A CA 1
ATOM 645 C C . ASP A 1 82 ? 4.062 -9.819 -14.730 1.00 42.53 82 ASP A C 1
ATOM 647 O O . ASP A 1 82 ? 4.269 -11.018 -14.505 1.00 42.53 82 ASP A O 1
ATOM 651 N N . PRO A 1 83 ? 2.965 -9.417 -15.398 1.00 39.00 83 PRO A N 1
ATOM 652 C CA . PRO A 1 83 ? 1.812 -10.284 -15.663 1.00 39.00 83 PRO A CA 1
ATOM 653 C C . PRO A 1 83 ? 2.088 -11.479 -16.586 1.00 39.00 83 PRO A C 1
ATOM 655 O O . PRO A 1 83 ? 1.189 -12.283 -16.824 1.00 39.00 83 PRO A O 1
ATOM 658 N N . THR A 1 84 ? 3.297 -11.631 -17.128 1.00 43.59 84 THR A N 1
ATOM 659 C CA . THR A 1 84 ? 3.602 -12.722 -18.059 1.00 43.59 84 THR A CA 1
ATOM 660 C C . THR A 1 84 ? 4.482 -13.818 -17.483 1.00 43.59 84 THR A C 1
ATOM 662 O O . THR A 1 84 ? 4.418 -14.915 -18.029 1.00 43.59 84 THR A O 1
ATOM 665 N N . GLY A 1 85 ? 5.254 -13.586 -16.408 1.00 44.91 85 GLY A N 1
ATOM 666 C CA . GLY A 1 85 ? 6.003 -14.612 -15.651 1.00 44.91 85 GLY A CA 1
ATOM 667 C C . GLY A 1 85 ? 6.854 -15.616 -16.455 1.00 44.91 85 GLY A C 1
ATOM 668 O O . GLY A 1 85 ? 7.355 -16.589 -15.895 1.00 44.91 85 GLY A O 1
AT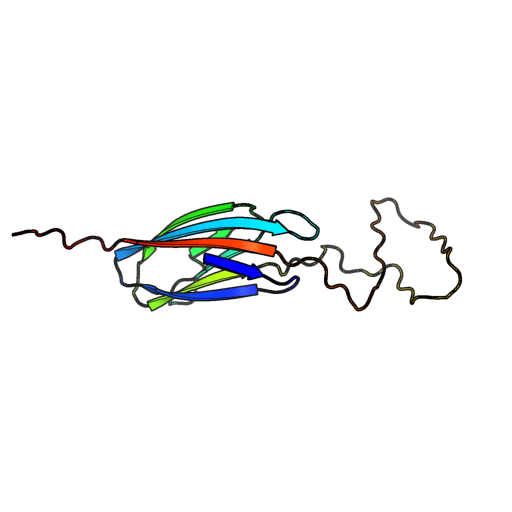OM 669 N N . ARG A 1 86 ? 7.002 -15.432 -17.771 1.00 43.94 86 ARG A N 1
ATOM 670 C CA . ARG A 1 86 ? 7.600 -16.384 -18.704 1.00 43.94 86 ARG A CA 1
ATOM 671 C C . ARG A 1 86 ? 8.912 -15.814 -19.186 1.00 43.94 86 ARG A C 1
ATOM 673 O O . ARG A 1 86 ? 8.958 -14.891 -19.993 1.00 43.94 86 ARG A O 1
ATOM 680 N N . VAL A 1 87 ? 9.981 -16.422 -18.703 1.00 49.12 87 VAL A N 1
ATOM 681 C CA . VAL A 1 87 ? 11.322 -16.203 -19.223 1.00 49.12 87 VAL A CA 1
ATOM 682 C C . VAL A 1 87 ? 11.400 -16.887 -20.590 1.00 49.12 87 VAL A C 1
ATOM 684 O O . VAL A 1 87 ? 11.359 -18.111 -20.675 1.00 49.12 87 VAL A O 1
ATOM 687 N N . ILE A 1 88 ? 11.443 -16.095 -21.665 1.00 50.97 88 ILE A N 1
ATOM 688 C CA . ILE A 1 88 ? 11.531 -16.602 -23.048 1.00 50.97 88 ILE A CA 1
ATOM 689 C C . ILE A 1 88 ? 12.974 -17.025 -23.368 1.00 50.97 88 ILE A C 1
ATOM 691 O O . ILE A 1 88 ? 13.188 -18.001 -24.082 1.00 50.97 88 ILE A O 1
ATOM 695 N N . VAL A 1 89 ? 13.962 -16.323 -22.799 1.00 49.38 89 VAL A N 1
ATOM 696 C CA . VAL A 1 89 ? 15.396 -16.641 -22.873 1.00 49.38 89 VAL A CA 1
ATOM 697 C C . VAL A 1 89 ? 16.064 -16.213 -21.562 1.00 49.38 89 VAL A C 1
ATOM 699 O O . VAL A 1 89 ? 15.812 -15.108 -21.086 1.00 49.38 89 VAL A O 1
ATOM 702 N N . ALA A 1 90 ? 16.916 -17.072 -20.994 1.00 51.66 90 ALA A N 1
ATOM 703 C CA . ALA A 1 90 ? 17.811 -16.750 -19.882 1.00 51.66 90 ALA A CA 1
ATOM 704 C C . ALA A 1 90 ? 19.261 -16.939 -20.348 1.00 51.66 90 ALA A C 1
ATOM 706 O O . ALA A 1 90 ? 19.635 -18.049 -20.724 1.00 51.66 90 ALA A O 1
ATOM 707 N N . ASP A 1 91 ? 20.061 -15.874 -20.324 1.00 51.50 91 ASP A N 1
ATOM 708 C CA . ASP A 1 91 ? 21.487 -15.913 -20.658 1.00 51.50 91 ASP A CA 1
ATOM 709 C C . ASP A 1 91 ? 22.312 -15.418 -19.462 1.00 51.50 91 ASP A C 1
ATOM 711 O O . ASP A 1 91 ? 21.985 -14.412 -18.833 1.00 51.50 91 ASP A O 1
ATOM 715 N N . PHE A 1 92 ? 23.405 -16.123 -19.162 1.00 48.47 92 PHE A N 1
ATOM 716 C CA . PHE A 1 92 ? 24.372 -15.737 -18.132 1.00 48.47 92 PHE A CA 1
ATOM 717 C C . PHE A 1 92 ? 25.522 -14.948 -18.768 1.00 48.47 92 PHE A C 1
ATOM 719 O O . PHE A 1 92 ? 25.944 -15.260 -19.882 1.00 48.47 92 PHE A O 1
ATOM 726 N N . LYS A 1 93 ? 26.051 -13.942 -18.058 1.00 41.66 93 LYS A N 1
ATOM 727 C CA . LYS A 1 93 ? 27.112 -13.038 -18.540 1.00 41.66 93 LYS A CA 1
ATOM 728 C C . LYS A 1 93 ? 28.285 -13.809 -19.173 1.00 41.66 93 LYS A C 1
ATOM 730 O O . LYS A 1 93 ? 28.963 -14.578 -18.492 1.00 41.66 93 LYS A O 1
ATOM 735 N N . LYS A 1 94 ? 28.555 -13.555 -20.459 1.00 50.84 94 LYS A N 1
ATOM 736 C CA . LYS A 1 94 ? 29.737 -14.037 -21.195 1.00 50.84 94 LYS A CA 1
ATOM 737 C C . LYS A 1 94 ? 30.639 -12.860 -21.601 1.00 50.84 94 LYS A C 1
ATOM 739 O O . LYS A 1 94 ? 30.155 -11.734 -21.674 1.00 50.84 94 LYS A O 1
ATOM 74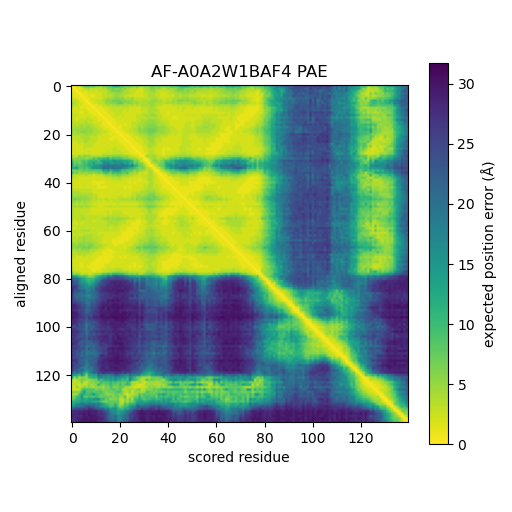4 N N . PRO A 1 95 ? 31.945 -13.090 -21.833 1.00 44.44 95 PRO A N 1
ATOM 745 C CA . PRO A 1 95 ? 32.886 -12.016 -22.153 1.00 44.44 95 PRO A CA 1
ATOM 746 C C . PRO A 1 95 ? 32.691 -11.360 -23.535 1.00 44.44 95 PRO A C 1
ATOM 748 O O . PRO A 1 95 ? 33.194 -10.259 -23.737 1.00 44.44 95 PRO A O 1
ATOM 751 N N . GLU A 1 96 ? 31.973 -11.987 -24.475 1.00 49.28 96 GLU A N 1
ATOM 752 C CA . GLU A 1 96 ? 31.683 -11.415 -25.800 1.00 49.28 96 GLU A CA 1
ATOM 753 C C . GLU A 1 96 ? 30.259 -10.843 -25.873 1.00 49.28 96 GLU A C 1
ATOM 755 O O . GLU A 1 96 ? 29.273 -11.543 -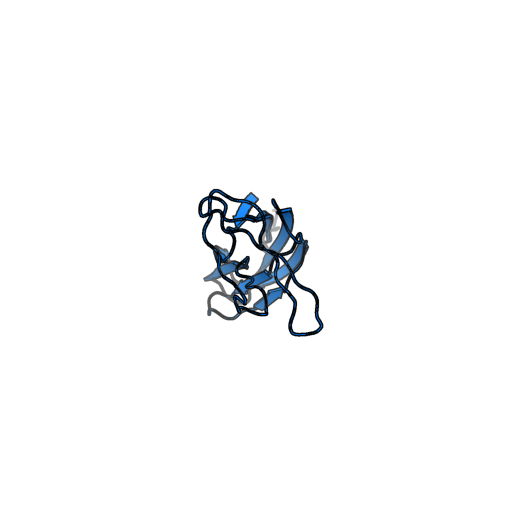25.651 1.00 49.28 96 GLU A O 1
ATOM 760 N N . ASN A 1 97 ? 30.156 -9.551 -26.202 1.00 49.50 97 ASN A N 1
ATOM 761 C CA . ASN A 1 97 ? 28.913 -8.781 -26.180 1.00 49.50 97 ASN A CA 1
ATOM 762 C C . ASN A 1 97 ? 28.298 -8.639 -27.584 1.00 49.50 97 ASN A C 1
ATOM 764 O O . ASN A 1 97 ? 28.539 -7.641 -28.259 1.00 49.50 97 ASN A O 1
ATOM 768 N N . SER A 1 98 ? 27.478 -9.606 -28.009 1.00 48.03 98 SER A N 1
ATOM 769 C CA . SER A 1 98 ? 26.354 -9.383 -28.940 1.00 48.03 98 SER A CA 1
ATOM 770 C C . SER A 1 98 ? 25.483 -10.639 -29.036 1.00 48.03 98 SER A C 1
ATOM 772 O O . SER A 1 98 ? 25.933 -11.673 -29.526 1.00 48.03 98 SER A O 1
ATOM 774 N N . HIS A 1 99 ? 24.228 -10.554 -28.586 1.00 54.16 99 HIS A N 1
ATOM 775 C CA . HIS A 1 99 ? 23.233 -11.622 -28.724 1.00 54.16 99 HIS A CA 1
ATOM 776 C C . HIS A 1 99 ? 22.095 -11.136 -29.626 1.00 54.16 99 HIS A C 1
ATOM 778 O O . HIS A 1 99 ? 21.488 -10.096 -29.370 1.00 54.16 99 HIS A O 1
ATOM 784 N N . ARG A 1 100 ? 21.797 -11.887 -30.692 1.00 55.59 100 ARG A N 1
ATOM 785 C CA . ARG A 1 100 ? 20.707 -11.581 -31.628 1.00 55.59 100 ARG A CA 1
ATOM 786 C C . ARG A 1 100 ? 19.557 -12.555 -31.391 1.00 55.59 100 ARG A C 1
ATOM 788 O O . ARG A 1 100 ? 19.697 -13.739 -31.679 1.00 55.59 100 ARG A O 1
ATOM 795 N N . HIS A 1 101 ? 18.428 -12.059 -30.891 1.00 57.88 101 HIS A N 1
ATOM 796 C CA . HIS A 1 101 ? 17.194 -12.835 -30.768 1.00 57.88 101 HIS A CA 1
ATOM 797 C C 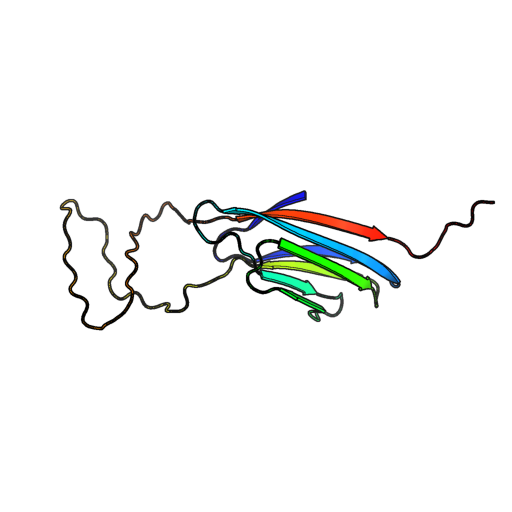. HIS A 1 101 ? 16.189 -12.392 -31.835 1.00 57.88 101 HIS A C 1
ATOM 799 O O . HIS A 1 101 ? 16.028 -11.198 -32.083 1.00 57.88 101 HIS A O 1
ATOM 805 N N . THR A 1 102 ? 15.523 -13.348 -32.481 1.00 56.25 102 THR A N 1
ATOM 806 C CA . THR A 1 102 ? 14.470 -13.079 -33.465 1.00 56.25 102 THR A CA 1
ATOM 807 C C . THR A 1 102 ? 13.130 -13.428 -32.838 1.00 56.25 102 THR A C 1
ATOM 809 O O . THR A 1 102 ? 12.892 -14.588 -32.516 1.00 56.25 102 THR A O 1
ATOM 812 N N . ALA A 1 103 ? 12.269 -12.425 -32.662 1.00 50.72 103 ALA A N 1
ATOM 813 C CA . ALA A 1 103 ? 10.933 -12.618 -32.116 1.00 50.72 103 ALA A CA 1
ATOM 814 C C . ALA A 1 103 ? 10.104 -13.539 -33.029 1.00 50.72 103 ALA A C 1
ATOM 816 O O . ALA A 1 103 ? 9.863 -13.226 -34.193 1.00 50.72 103 ALA A O 1
ATOM 817 N N . THR A 1 104 ? 9.666 -14.679 -32.496 1.00 61.81 104 THR A N 1
ATOM 818 C CA . THR A 1 104 ? 8.823 -15.666 -33.196 1.00 61.81 104 THR A CA 1
ATOM 819 C C . THR A 1 104 ? 7.328 -15.345 -33.115 1.00 61.81 104 THR A C 1
ATOM 821 O O . THR A 1 104 ? 6.499 -16.088 -33.639 1.00 61.81 104 THR 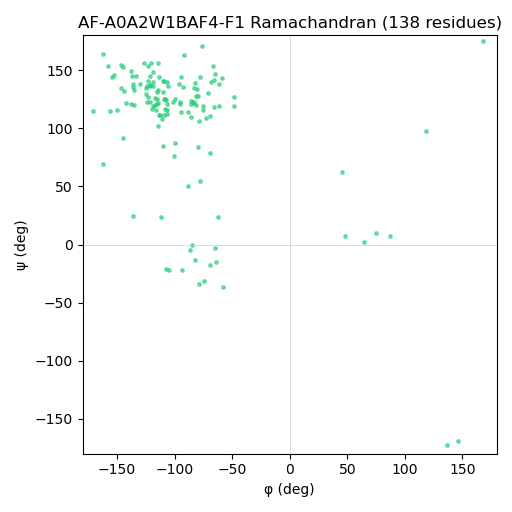A O 1
ATOM 824 N N . SER A 1 105 ? 6.952 -14.262 -32.436 1.00 54.69 105 SER A N 1
ATOM 825 C CA . SER A 1 105 ? 5.565 -13.824 -32.263 1.00 54.69 105 SER A CA 1
ATOM 826 C C . SER A 1 105 ? 5.492 -12.296 -32.264 1.00 54.69 105 SER A C 1
ATOM 828 O O . SER A 1 105 ? 6.464 -11.616 -31.951 1.00 54.69 105 SER A O 1
ATOM 830 N N . SER A 1 106 ? 4.352 -11.740 -32.667 1.00 47.81 106 SER A N 1
ATOM 831 C CA . SER A 1 106 ? 4.120 -10.293 -32.645 1.00 47.81 106 SER A CA 1
ATOM 832 C C . SER A 1 106 ? 3.750 -9.832 -31.233 1.00 47.81 106 SER A C 1
ATOM 834 O O . SER A 1 106 ? 2.810 -10.376 -30.652 1.00 47.81 106 SER A O 1
ATOM 836 N N . GLY A 1 107 ? 4.445 -8.825 -30.703 1.00 49.34 107 GLY A N 1
ATOM 837 C CA . GLY A 1 107 ? 4.161 -8.228 -29.396 1.00 49.34 107 GLY A CA 1
ATOM 838 C C . GLY A 1 107 ? 5.279 -7.298 -28.921 1.00 49.34 107 GLY A C 1
ATOM 839 O O . GLY A 1 107 ? 6.319 -7.195 -29.574 1.00 49.34 107 GLY A O 1
ATOM 840 N N . ASP A 1 108 ? 5.060 -6.640 -27.784 1.00 41.62 108 ASP A N 1
ATOM 841 C CA . ASP A 1 108 ? 6.051 -5.771 -27.147 1.00 41.62 108 ASP A CA 1
ATOM 842 C C . ASP A 1 108 ? 7.007 -6.595 -26.275 1.00 41.62 108 ASP A C 1
ATOM 844 O O . ASP A 1 108 ? 6.588 -7.307 -25.360 1.00 41.62 108 ASP A O 1
ATOM 848 N N . TYR A 1 109 ? 8.307 -6.498 -26.558 1.00 43.00 109 TYR A N 1
ATOM 849 C CA . TYR A 1 109 ? 9.354 -7.231 -25.846 1.00 43.00 109 TYR A CA 1
ATOM 850 C C . TYR A 1 109 ? 10.204 -6.282 -25.002 1.00 43.00 109 TYR A C 1
ATOM 852 O O . TYR A 1 109 ? 10.704 -5.269 -25.490 1.00 43.00 109 TYR A O 1
ATOM 860 N N . LYS A 1 110 ? 10.414 -6.649 -23.737 1.00 43.09 110 LYS A N 1
ATOM 861 C CA . LYS A 1 110 ? 11.284 -5.944 -22.791 1.00 43.09 110 LYS A CA 1
ATOM 862 C C . LYS A 1 110 ? 12.539 -6.779 -22.548 1.00 43.09 110 LYS A C 1
ATOM 864 O O . LYS A 1 110 ? 12.446 -7.951 -22.191 1.00 43.09 110 LYS A O 1
ATOM 869 N N . PHE A 1 111 ? 13.709 -6.182 -22.753 1.00 49.97 111 PHE A N 1
ATOM 870 C CA . PHE A 1 111 ? 14.994 -6.831 -22.495 1.00 49.97 111 PHE A CA 1
ATOM 871 C C . PHE A 1 111 ? 15.380 -6.639 -21.026 1.00 49.97 111 PHE A C 1
ATOM 873 O O . PHE A 1 111 ? 15.475 -5.506 -20.557 1.00 49.97 111 PHE A O 1
ATOM 880 N N . CYS A 1 112 ? 15.614 -7.739 -20.311 1.00 46.25 112 CYS A N 1
ATOM 881 C CA . CYS A 1 112 ? 16.049 -7.732 -18.915 1.00 46.25 112 CYS A CA 1
ATOM 882 C C . CYS A 1 112 ? 17.436 -8.375 -18.822 1.00 46.25 112 CYS A C 1
ATOM 884 O O . CYS A 1 112 ? 17.627 -9.496 -19.289 1.00 46.25 112 CYS A O 1
ATOM 886 N N . PHE A 1 113 ? 18.396 -7.674 -18.224 1.00 45.81 113 PHE A N 1
ATOM 887 C CA . PHE A 1 113 ? 19.734 -8.203 -17.967 1.00 45.81 113 PHE A CA 1
ATOM 888 C C . PHE A 1 113 ? 19.806 -8.662 -16.512 1.00 45.81 113 PHE A C 1
ATOM 890 O O . PHE A 1 113 ? 19.531 -7.870 -15.611 1.00 45.81 113 PHE A O 1
ATOM 897 N N . ASP A 1 114 ? 20.179 -9.922 -16.279 1.00 44.28 114 ASP A N 1
ATOM 898 C CA . ASP A 1 114 ? 20.498 -10.386 -14.931 1.00 44.28 114 ASP A CA 1
ATOM 899 C C . ASP A 1 114 ? 21.807 -9.725 -14.488 1.00 44.28 114 ASP A C 1
ATOM 901 O O . ASP A 1 114 ? 22.892 -9.983 -15.014 1.00 44.28 114 ASP A O 1
ATOM 905 N N . ASN A 1 115 ? 21.685 -8.829 -13.521 1.00 39.56 115 ASN A N 1
ATOM 906 C CA . ASN A 1 115 ? 22.768 -8.507 -12.625 1.00 39.56 115 ASN A CA 1
ATOM 907 C C . ASN A 1 115 ? 22.299 -8.986 -11.262 1.00 39.56 115 ASN A C 1
ATOM 909 O O . ASN A 1 115 ? 21.514 -8.291 -10.613 1.00 39.56 115 ASN A O 1
ATOM 913 N N . SER A 1 116 ? 22.790 -10.136 -10.806 1.00 50.59 116 SER A N 1
ATOM 914 C CA . SER A 1 116 ? 22.485 -10.701 -9.486 1.00 50.59 116 SER A CA 1
ATOM 915 C C . SER A 1 116 ? 22.957 -9.817 -8.303 1.00 50.59 116 SER A C 1
ATOM 917 O O . SER A 1 116 ? 23.165 -10.309 -7.199 1.00 50.59 116 SER A O 1
ATOM 919 N N . PHE A 1 117 ? 23.119 -8.504 -8.517 1.00 44.31 117 PHE A N 1
ATOM 920 C CA . PHE A 1 117 ? 23.352 -7.452 -7.534 1.00 44.31 117 PHE A CA 1
ATOM 921 C C . PHE A 1 117 ? 22.525 -6.164 -7.766 1.00 44.31 117 PHE A C 1
ATOM 923 O O . PHE A 1 117 ? 22.923 -5.084 -7.328 1.00 44.31 117 PHE A O 1
ATOM 930 N N . SER A 1 118 ? 21.372 -6.212 -8.443 1.00 38.28 118 SER A N 1
ATOM 931 C CA . SER A 1 118 ? 20.423 -5.085 -8.400 1.00 38.28 118 SER A CA 1
ATOM 932 C C . SER A 1 118 ? 18.960 -5.526 -8.429 1.00 38.28 118 SER A C 1
ATOM 934 O O . SER A 1 118 ? 18.332 -5.659 -9.474 1.00 38.28 118 SER A O 1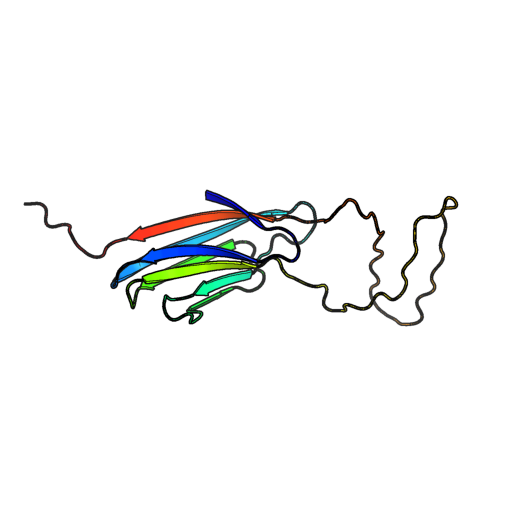
ATOM 936 N N . THR A 1 119 ? 18.401 -5.710 -7.238 1.00 46.53 119 THR A N 1
ATOM 937 C CA . THR A 1 119 ? 16.960 -5.756 -6.968 1.00 46.53 119 THR A CA 1
ATOM 938 C C . THR A 1 119 ? 16.346 -4.364 -7.170 1.00 46.53 119 THR A C 1
ATOM 940 O O . THR A 1 119 ? 16.141 -3.621 -6.214 1.00 46.53 119 THR A O 1
ATOM 943 N N . PHE A 1 120 ? 16.096 -3.958 -8.412 1.00 49.03 120 PHE A N 1
ATOM 944 C CA . PHE A 1 120 ? 15.347 -2.731 -8.715 1.00 49.03 120 PHE A CA 1
ATOM 945 C C . PHE A 1 120 ? 13.839 -3.039 -8.593 1.00 49.03 120 PHE A C 1
ATOM 947 O O . PHE A 1 120 ? 13.389 -4.021 -9.168 1.00 49.03 120 PHE A O 1
ATOM 954 N N . SER A 1 121 ? 12.981 -2.331 -7.853 1.00 54.28 121 SER A N 1
ATOM 955 C CA . SER A 1 121 ? 12.973 -0.938 -7.393 1.00 54.28 121 SER A CA 1
ATOM 956 C C . SER A 1 121 ? 12.229 -0.801 -6.050 1.00 54.28 121 SER A C 1
ATOM 958 O O . SER A 1 121 ? 11.016 -1.028 -5.978 1.00 54.28 121 SER A O 1
ATOM 960 N N . GLN A 1 122 ? 12.924 -0.404 -4.984 1.00 53.34 122 GLN A N 1
ATOM 961 C CA . GLN A 1 122 ? 12.263 -0.016 -3.733 1.00 53.34 122 GLN A CA 1
ATOM 962 C C . GLN A 1 122 ? 11.407 1.243 -3.943 1.00 53.34 122 GLN A C 1
ATOM 964 O O . GLN A 1 122 ? 11.745 2.097 -4.772 1.00 53.34 122 GLN A O 1
ATOM 969 N N . LYS A 1 123 ? 10.291 1.340 -3.218 1.00 59.97 123 LYS A N 1
ATOM 970 C CA . LYS A 1 123 ? 9.432 2.528 -3.218 1.00 59.97 123 LYS A CA 1
ATOM 971 C C . LYS A 1 123 ? 9.459 3.180 -1.855 1.00 59.97 123 LYS A C 1
ATOM 973 O O . LYS A 1 123 ? 9.303 2.503 -0.838 1.00 59.97 123 LYS A O 1
ATOM 978 N N . THR A 1 124 ? 9.627 4.491 -1.851 1.00 66.81 124 THR A N 1
ATOM 979 C CA . THR A 1 124 ? 9.548 5.284 -0.634 1.00 66.81 124 THR A CA 1
ATOM 980 C C . THR A 1 124 ? 8.132 5.825 -0.520 1.00 66.81 124 THR A C 1
ATOM 982 O O . THR A 1 124 ? 7.655 6.520 -1.416 1.00 66.81 124 THR A O 1
ATOM 985 N N . VAL A 1 125 ? 7.450 5.493 0.572 1.00 65.31 125 VAL A N 1
ATOM 986 C CA . VAL A 1 125 ? 6.066 5.898 0.830 1.00 65.31 125 VAL A CA 1
ATOM 987 C C . VAL A 1 125 ? 6.047 6.799 2.049 1.00 65.31 125 VAL A C 1
ATOM 989 O O . VAL A 1 125 ? 6.475 6.400 3.134 1.00 65.31 125 VAL A O 1
ATOM 992 N N . SER A 1 126 ? 5.556 8.020 1.870 1.00 72.50 126 SER A N 1
ATOM 993 C CA . SER A 1 126 ? 5.173 8.882 2.980 1.00 72.50 126 SER A CA 1
ATOM 994 C C . SER A 1 126 ? 3.764 8.507 3.416 1.00 72.50 126 SER A C 1
ATOM 996 O O . SER A 1 126 ? 2.884 8.335 2.577 1.00 72.50 126 SER A O 1
ATOM 998 N N . MET A 1 127 ? 3.547 8.378 4.719 1.00 69.25 127 MET A N 1
ATOM 999 C CA . MET A 1 127 ? 2.221 8.190 5.291 1.00 69.25 127 MET A CA 1
ATOM 1000 C C . MET A 1 127 ? 2.019 9.049 6.536 1.00 69.25 127 MET A C 1
ATOM 1002 O O . MET A 1 127 ? 2.936 9.234 7.353 1.00 69.25 127 MET A O 1
ATOM 1006 N N . ALA A 1 128 ? 0.794 9.523 6.704 1.00 72.62 128 ALA A N 1
ATOM 1007 C CA . ALA A 1 128 ? 0.321 10.193 7.900 1.00 72.62 128 ALA A CA 1
ATOM 1008 C C . ALA A 1 128 ? -0.918 9.464 8.407 1.00 72.62 128 ALA A C 1
ATOM 1010 O O . ALA A 1 128 ? -1.848 9.195 7.654 1.00 72.62 128 ALA A O 1
ATOM 1011 N N . PHE A 1 129 ? -0.904 9.131 9.692 1.00 74.12 129 PHE A N 1
ATOM 1012 C CA . PHE A 1 129 ? -2.029 8.510 10.365 1.00 74.12 129 PHE A CA 1
ATOM 1013 C C . PHE A 1 129 ? -2.462 9.429 11.499 1.00 74.12 129 PHE A C 1
ATOM 1015 O O . PHE A 1 129 ? -1.681 9.702 12.415 1.00 74.12 129 PHE A O 1
ATOM 1022 N N . LEU A 1 130 ? -3.689 9.926 11.404 1.00 79.06 130 LEU A N 1
ATOM 1023 C CA . LEU A 1 130 ? -4.302 10.803 12.387 1.00 79.06 130 LEU A CA 1
ATOM 1024 C C . LEU A 1 130 ? -5.474 10.071 13.036 1.00 79.06 130 LEU A C 1
ATOM 1026 O O . LEU A 1 130 ? -6.189 9.296 12.398 1.00 79.06 130 LEU A O 1
ATOM 1030 N N . ARG A 1 131 ? -5.654 10.319 14.332 1.00 67.00 131 ARG A N 1
ATOM 1031 C CA . ARG A 1 131 ? -6.805 9.828 15.085 1.00 67.00 131 ARG A CA 1
ATOM 1032 C C . ARG A 1 131 ? -7.563 10.984 15.680 1.00 67.00 131 ARG A C 1
ATOM 1034 O O . ARG A 1 131 ? -6.960 11.878 16.270 1.00 67.00 131 ARG A O 1
ATOM 1041 N N . THR A 1 132 ? -8.881 10.915 15.587 1.00 73.06 132 THR A N 1
ATOM 1042 C CA . THR A 1 132 ? -9.765 11.859 16.264 1.00 73.06 132 THR A CA 1
ATOM 1043 C C . THR A 1 132 ? -10.725 11.085 17.150 1.00 73.06 132 THR A C 1
ATOM 1045 O O . THR A 1 132 ? -11.448 10.209 16.674 1.00 73.06 132 THR A O 1
ATOM 1048 N N . VAL A 1 133 ? -10.718 11.404 18.444 1.00 70.00 133 VAL A N 1
ATOM 1049 C CA . VAL A 1 133 ? -11.685 10.880 19.412 1.00 70.00 133 VAL A CA 1
ATOM 1050 C C . VAL A 1 133 ? -12.935 11.746 19.317 1.00 70.00 133 VAL A C 1
ATOM 1052 O O . VAL A 1 133 ? -12.864 12.960 19.507 1.00 70.00 133 VAL A O 1
ATOM 1055 N N . ILE A 1 134 ? -14.082 11.143 19.011 1.00 64.69 134 ILE A N 1
ATOM 1056 C CA . ILE A 1 134 ? -15.359 11.857 19.017 1.00 64.69 134 ILE A CA 1
ATOM 1057 C C . ILE A 1 134 ? -15.824 11.960 20.478 1.00 64.69 134 ILE A C 1
ATOM 1059 O O . ILE A 1 134 ? -16.588 11.130 20.958 1.00 64.69 134 ILE A O 1
ATOM 1063 N N . GLY A 1 135 ? -15.328 12.976 21.190 1.00 54.75 135 GLY A N 1
ATOM 1064 C CA . GLY A 1 135 ? -15.878 13.421 22.473 1.00 54.75 135 GLY A CA 1
ATOM 1065 C C . GLY A 1 135 ? -14.940 13.323 23.677 1.00 54.75 135 GLY A C 1
ATOM 1066 O O . GLY A 1 135 ? -14.888 12.289 24.327 1.00 54.75 135 GLY A O 1
ATOM 1067 N N . THR A 1 136 ? -14.305 14.450 24.016 1.00 51.47 136 THR A N 1
ATOM 1068 C CA . THR A 1 136 ? -14.369 15.102 25.342 1.00 51.47 136 THR A CA 1
ATOM 1069 C C . THR A 1 136 ? -13.902 16.558 25.201 1.00 51.47 136 THR A C 1
ATOM 1071 O O . THR A 1 136 ? -12.842 16.912 25.702 1.00 51.47 136 THR A O 1
ATOM 1074 N N . ASP A 1 137 ? -14.693 17.403 24.538 1.00 49.16 137 ASP A N 1
ATOM 1075 C CA . ASP A 1 137 ? -14.694 18.844 24.827 1.00 49.16 137 ASP A CA 1
ATOM 1076 C C . ASP A 1 137 ? -15.914 19.116 25.716 1.00 49.16 137 ASP A C 1
ATOM 1078 O O . ASP A 1 137 ? -16.974 19.549 25.267 1.00 49.16 137 ASP A O 1
ATOM 1082 N N . ILE A 1 138 ? -15.789 18.756 26.993 1.00 51.72 138 ILE A N 1
ATOM 1083 C CA . ILE A 1 138 ? -16.523 19.434 28.063 1.00 51.72 138 ILE A CA 1
ATOM 1084 C C . ILE A 1 138 ? -15.442 20.192 28.828 1.00 51.72 138 ILE A C 1
ATOM 1086 O O . ILE A 1 138 ? -14.859 19.668 29.776 1.00 51.72 138 ILE A O 1
ATOM 1090 N N . GLU A 1 139 ? -15.116 21.391 28.351 1.00 43.97 139 GLU A N 1
ATOM 1091 C CA . GLU A 1 139 ? -14.416 22.381 29.169 1.00 43.97 139 GLU A CA 1
ATOM 1092 C C . GLU A 1 139 ? -15.404 22.903 30.236 1.00 43.97 139 GLU A C 1
ATOM 1094 O O . GLU A 1 139 ? -16.549 23.212 29.884 1.00 43.97 139 GLU A O 1
ATOM 1099 N N . PRO A 1 140 ? -15.023 22.929 31.529 1.00 56.06 140 PRO A N 1
ATOM 1100 C CA . PRO A 1 140 ? -15.831 23.511 32.603 1.00 56.06 140 PRO A CA 1
ATOM 1101 C C . PRO A 1 140 ? -15.870 25.045 32.577 1.00 56.06 140 PRO A C 1
ATOM 1103 O O . PRO A 1 140 ? -14.890 25.671 32.115 1.00 56.06 140 PRO A O 1
#

Sequence (140 aa):
MTIMVQAGKVDCFFHKVQVDEIIDIEYQVIDSTHGDLDISFQLGDPTGRVIVADFKKPENSHRHTATSSGDYKFCFDNSFSDPTGRVIVADFKKPENSHRHTATSSGDYKFCFDNSFSTFSQKTVSMAFLRTVIGTDIEP

InterPro domains:
  IPR009038 GOLD domain [PF01105] (1-92)
  IPR009038 GOLD domain [PS50866] (10-131)
  IPR009038 GOLD domain [SM01190] (1-139)
  IPR015720 Transmembrane emp24 domain-containing protein [PTHR22811] (2-81)
  IPR036598 GOLD domain superfamily [SSF101576] (11-88)
  IPR036598 GOLD domain superfamily [SSF101576] (86-129)

Mean predicted aligned error: 13.66 Å

Foldseek 3Di:
DKDKAAALDKDKDKDWDAAQKKKKKKKAFPDKPDDQLFKWKFKAAQVRDTPDIDDTDRIDMDIDGHHHTGIIMIMIDNSDDDVPPDDPDDDDDDPDDDDDDDDPDDDDDDDDDDDVPDRGIIIMMDMDIDIDDPDDPPDD

Radius of gyration: 21.45 Å; Cα contacts (8 Å, |Δi|>4): 249; chains: 1; bounding box: 50×40×66 Å

Organism: Helicoverpa armigera (NCBI:txid29058)